Protein AF-A0A9D3S1X4-F1 (afdb_monomer_lite)

pLDDT: mean 82.89, std 18.82, range [33.47, 98.25]

Secondary structure (DSSP, 8-state):
---PPPP----PPPPPPPPPPPPPPPTTTT-SSPPP--HHHHGGG------TT-----EEEEEGGGTEEEEEEBTEEEEEETTT--EEEEEE-PPPHHHHHHHHHTT--TTTSS-BEEEEEEETTEEEEEE-TTTS-EEEEEETTEEEEEEEEEEEEPPP-SSSS------EE---PPP-

Foldseek 3Di:
DDDDDDDPDPPDDPDDDDDPPDPPPPPQVVDPDHDDDDPVVCVVVDADDDDPPWAAFDDWDDDVVQQWIWTFTWQWIFIARNVRRHGPDIDGHWADPVQLVVLVVVVDDNVLQIWGWDDWDDDPQWIWTWTCRSVFIKIFIAGNVDRNGTPDIFTWDFDDPPDDDDPDGDTDGPP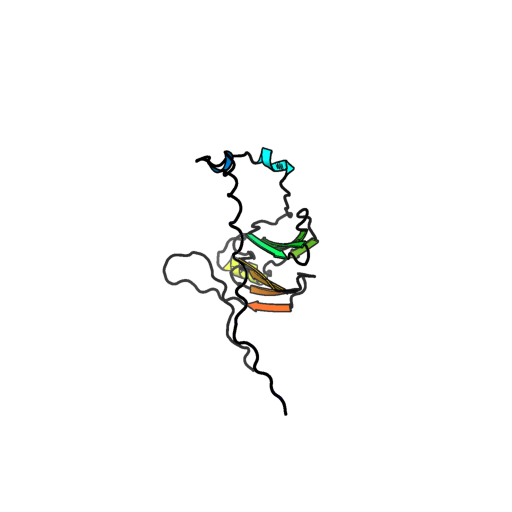DDDDD

InterPro domains:
  IPR001627 Sema domain [PS51004] (34-180)
  IPR015943 WD40/YVTN repeat-like-containing domain superfamily [G3DSA:2.130.10.10] (31-178)
  IPR027231 Semaphorin [PTHR11036] (35-174)
  IPR036352 Sema domain superfamily [SSF101912] (37-178)

Organism: Anguilla anguilla (NCBI:txid7936)

Sequence (180 aa):
MSGRPCPSSPCSPPPLPPPPPRPPPSAECTRREHPVVSFQALSPWISSFSHPGVRDFSQLTLDLSRNQLIVGARNYLFRLSLSNISLIQATEWGPDEDTRRSCQSKGKTEAECQNYIRVLLVNGKRVFTCGTNAFLPVCTTRQIGNMSRVLDKVNGCVYAATRSLRRDPVIYRSTTPPPW

Structure (mmCIF, N/CA/C/O backbone):
data_AF-A0A9D3S1X4-F1
#
_entry.id   AF-A0A9D3S1X4-F1
#
loop_
_atom_site.group_PDB
_atom_site.id
_atom_site.type_symbol
_atom_site.label_atom_id
_atom_site.label_alt_id
_atom_site.label_comp_id
_atom_site.label_asym_id
_atom_site.label_entity_id
_atom_site.label_seq_id
_atom_site.pdbx_PDB_ins_code
_atom_site.Cartn_x
_atom_site.Cartn_y
_atom_site.Cartn_z
_atom_site.occupancy
_atom_site.B_iso_or_equiv
_atom_site.auth_seq_id
_atom_site.auth_comp_id
_atom_site.auth_asym_id
_atom_site.auth_atom_id
_atom_site.pdbx_PDB_model_num
ATOM 1 N N . MET A 1 1 ? -66.513 -33.340 12.401 1.00 43.03 1 MET A N 1
ATOM 2 C CA . MET A 1 1 ? -65.262 -32.558 12.500 1.00 43.03 1 MET A CA 1
ATOM 3 C C . MET A 1 1 ? -65.630 -31.097 12.693 1.00 43.03 1 MET A C 1
ATOM 5 O O . MET A 1 1 ? -66.132 -30.463 11.778 1.00 43.03 1 MET A O 1
ATOM 9 N N . SER A 1 2 ? -65.502 -30.615 13.923 1.00 45.50 2 SER A N 1
ATOM 10 C CA . SER A 1 2 ? -65.883 -29.274 14.367 1.00 45.50 2 SER A CA 1
ATOM 11 C C . SER A 1 2 ? -64.768 -28.266 14.072 1.00 45.50 2 SER A C 1
ATOM 13 O O . SER A 1 2 ? -63.808 -28.175 14.836 1.00 45.50 2 SER A O 1
ATOM 15 N N . GLY A 1 3 ? -64.886 -27.517 12.977 1.00 40.47 3 GLY A N 1
ATOM 16 C CA . GLY A 1 3 ? -64.056 -26.339 12.717 1.00 40.47 3 GLY A CA 1
ATOM 17 C C . GLY A 1 3 ? -64.740 -25.092 13.272 1.00 40.47 3 GLY A C 1
ATOM 18 O O . GLY A 1 3 ? -65.804 -24.715 12.791 1.00 40.47 3 GLY A O 1
ATOM 19 N N . ARG A 1 4 ? -64.166 -24.467 14.305 1.00 53.34 4 ARG A N 1
ATOM 20 C CA . ARG A 1 4 ? -64.589 -23.131 14.758 1.00 53.34 4 ARG A CA 1
ATOM 21 C C . ARG A 1 4 ? -64.023 -22.083 13.787 1.00 53.34 4 ARG A C 1
ATOM 23 O O . ARG A 1 4 ? -62.846 -22.201 13.450 1.00 53.34 4 ARG A O 1
ATOM 30 N N . PRO A 1 5 ? -64.782 -21.056 13.367 1.00 50.97 5 PRO A N 1
ATOM 31 C CA . PRO A 1 5 ? -64.210 -19.951 12.607 1.00 50.97 5 PRO A CA 1
ATOM 32 C C . PRO A 1 5 ? -63.337 -19.086 13.528 1.00 50.97 5 PRO A C 1
ATOM 34 O O . PRO A 1 5 ? -63.760 -18.723 14.627 1.00 50.97 5 PRO A O 1
ATOM 37 N N . CYS A 1 6 ? -62.125 -18.749 13.086 1.00 49.53 6 CYS A N 1
ATOM 38 C CA . CYS A 1 6 ? -61.316 -17.701 13.710 1.00 49.53 6 CYS A CA 1
ATOM 39 C C . CYS A 1 6 ? -62.012 -16.337 13.530 1.00 49.53 6 CYS A C 1
ATOM 41 O O . CYS A 1 6 ? -62.471 -16.050 12.423 1.00 49.53 6 CYS A O 1
ATOM 43 N N . PRO A 1 7 ? -62.080 -15.474 14.562 1.00 56.28 7 PRO A N 1
ATOM 44 C CA . PRO A 1 7 ? -62.598 -14.122 14.397 1.00 56.28 7 PRO A CA 1
ATOM 45 C C . PRO A 1 7 ? -61.642 -13.298 13.523 1.00 56.28 7 PRO A C 1
ATOM 47 O O . PRO A 1 7 ? -60.440 -13.223 13.775 1.00 56.28 7 PRO A O 1
ATOM 50 N N . SER A 1 8 ? -62.192 -12.697 12.473 1.00 61.50 8 SER A N 1
ATOM 51 C CA . SER A 1 8 ? -61.508 -11.904 11.451 1.00 61.50 8 SER A CA 1
ATOM 52 C C . SER A 1 8 ? -61.266 -10.459 11.902 1.00 61.50 8 SER A C 1
ATOM 54 O O . SER A 1 8 ? -61.749 -9.519 11.269 1.00 61.50 8 SER A O 1
ATOM 56 N N . SER A 1 9 ? -60.526 -10.271 12.993 1.00 64.69 9 SER A N 1
ATOM 57 C CA . SER A 1 9 ? -60.157 -8.935 13.470 1.00 64.69 9 SER A CA 1
ATOM 58 C C . SER A 1 9 ? -58.636 -8.831 13.567 1.00 64.69 9 SER A C 1
ATOM 60 O O . SER A 1 9 ? -58.047 -9.512 14.408 1.00 64.69 9 SER A O 1
ATOM 62 N N . PRO A 1 10 ? -57.963 -8.004 12.749 1.00 59.81 10 PRO A N 1
ATOM 63 C CA . PRO A 1 10 ? -56.560 -7.708 12.987 1.00 59.81 10 PRO A CA 1
ATOM 64 C C . PRO A 1 10 ? -56.450 -6.885 14.277 1.00 59.81 10 PRO A C 1
ATOM 66 O O . PRO A 1 10 ? -57.046 -5.815 14.392 1.00 59.81 10 PRO A O 1
ATOM 69 N N . CYS A 1 11 ? -55.705 -7.387 15.266 1.00 53.69 11 CYS A N 1
ATOM 70 C CA . CYS A 1 11 ? -55.293 -6.588 16.417 1.00 53.69 11 CYS A CA 1
ATOM 71 C C . CYS A 1 11 ? -54.370 -5.472 15.919 1.00 53.69 11 CYS A C 1
ATOM 73 O O . CYS A 1 11 ? -53.176 -5.690 15.715 1.00 53.69 11 CYS A O 1
ATOM 75 N N . SER A 1 12 ? -54.926 -4.284 15.693 1.00 65.44 12 SER A N 1
ATOM 76 C CA . SER A 1 12 ? -54.136 -3.090 15.413 1.00 65.44 12 SER A CA 1
ATOM 77 C C . SER A 1 12 ? -53.259 -2.782 16.632 1.00 65.44 12 SER A C 1
ATOM 79 O O . SER A 1 12 ? -53.794 -2.682 17.740 1.00 65.44 12 SER A O 1
ATOM 81 N N . PRO A 1 13 ? -51.931 -2.644 16.476 1.00 71.44 13 PRO A N 1
ATOM 82 C CA . PRO A 1 13 ? -51.078 -2.244 17.583 1.00 71.44 13 PRO A CA 1
ATOM 83 C C . PRO A 1 13 ? -51.466 -0.834 18.059 1.00 71.44 13 PRO A C 1
ATOM 85 O O . PRO A 1 13 ? -51.887 -0.005 17.244 1.00 71.44 13 PRO A O 1
ATOM 88 N N . PRO A 1 14 ? -51.345 -0.546 19.367 1.00 76.44 14 PRO A N 1
ATOM 89 C CA . PRO A 1 14 ? -51.619 0.783 19.890 1.00 76.44 14 PRO A CA 1
ATOM 90 C C . PRO A 1 14 ? -50.689 1.823 19.238 1.00 76.44 14 PRO A C 1
ATOM 92 O O . PRO A 1 14 ? -49.558 1.486 18.871 1.00 76.44 14 PRO A O 1
ATOM 95 N N . PRO A 1 15 ? -51.135 3.085 19.096 1.00 77.12 15 PRO A N 1
ATOM 96 C CA . PRO A 1 15 ? -50.306 4.146 18.543 1.00 77.12 15 PRO A CA 1
ATOM 97 C C . PRO A 1 15 ? -49.027 4.294 19.368 1.00 77.12 15 PRO A C 1
ATOM 99 O O . PRO A 1 15 ? -49.080 4.378 20.596 1.00 77.12 15 PRO A O 1
ATOM 102 N N . LEU A 1 16 ? -47.875 4.325 18.695 1.00 74.62 16 LEU A N 1
ATOM 103 C CA . LEU A 1 16 ? -46.609 4.609 19.360 1.00 74.62 16 LEU A CA 1
ATOM 104 C C . LEU A 1 16 ? -46.656 6.023 19.963 1.00 74.62 16 LEU A C 1
ATOM 106 O O . LEU A 1 16 ? -47.171 6.940 19.314 1.00 74.62 16 LEU A O 1
ATOM 110 N N . PRO A 1 17 ? -46.120 6.225 21.181 1.00 83.25 17 PRO A N 1
ATOM 111 C CA . PRO A 1 17 ? -46.008 7.557 21.752 1.00 83.25 17 PRO A CA 1
ATOM 112 C C . PRO A 1 17 ? -45.133 8.449 20.856 1.00 83.25 17 PRO A C 1
ATOM 114 O O . PRO A 1 17 ? -44.222 7.947 20.186 1.00 83.25 17 PRO A O 1
ATOM 117 N N . PRO A 1 18 ? -45.388 9.769 20.832 1.00 81.62 18 PRO A N 1
ATOM 118 C CA . PRO A 1 18 ? -44.574 10.690 20.056 1.00 81.62 18 PRO A CA 1
ATOM 119 C C . PRO A 1 18 ? -43.114 10.631 20.531 1.00 81.62 18 PRO A C 1
ATOM 121 O O . PRO A 1 18 ? -42.865 10.505 21.736 1.00 81.62 18 PRO A O 1
ATOM 124 N N . PRO A 1 19 ? -42.136 10.721 19.611 1.00 77.88 19 PRO A N 1
ATOM 125 C CA . PRO A 1 19 ? -40.736 10.768 19.997 1.00 77.88 19 PRO A CA 1
ATOM 126 C C . PRO A 1 19 ? -40.483 11.995 20.888 1.00 77.88 19 PRO A C 1
ATOM 128 O O . PRO A 1 19 ? -41.100 13.045 20.674 1.00 77.88 19 PRO A O 1
ATOM 131 N N . PRO A 1 20 ? -39.577 11.890 21.876 1.00 81.19 20 PRO A N 1
ATOM 132 C CA . PRO A 1 20 ? -39.219 13.028 22.707 1.00 81.19 20 PRO A CA 1
ATOM 133 C C . PRO A 1 20 ? -38.670 14.177 21.843 1.00 81.19 20 PRO A C 1
ATOM 135 O O . PRO A 1 20 ? -38.076 13.923 20.786 1.00 81.19 20 PRO A O 1
ATOM 138 N N . PRO A 1 21 ? -38.835 15.442 22.279 1.00 79.75 21 PRO A N 1
ATOM 139 C CA . PRO A 1 21 ? -38.269 16.587 21.582 1.00 79.75 21 PRO A CA 1
ATOM 140 C C . PRO A 1 21 ? -36.769 16.382 21.378 1.00 79.75 21 PRO A C 1
ATOM 142 O O . PRO A 1 21 ? -36.048 16.032 22.315 1.00 79.75 21 PRO A O 1
ATOM 145 N N . ARG A 1 22 ? -36.291 16.595 20.147 1.00 76.94 22 ARG A N 1
ATOM 146 C CA . ARG A 1 22 ? -34.855 16.571 19.867 1.00 76.94 22 ARG A CA 1
ATOM 147 C C . ARG A 1 22 ? -34.199 17.641 20.753 1.00 76.94 22 ARG A C 1
ATOM 149 O O . ARG A 1 22 ? -34.663 18.783 20.710 1.00 76.94 22 ARG A O 1
ATOM 156 N N . PRO A 1 23 ? -33.166 17.308 21.549 1.00 76.12 23 PRO A N 1
ATOM 157 C CA . PRO A 1 23 ? -32.454 18.319 22.315 1.00 76.12 23 PRO A CA 1
ATOM 158 C C . PRO A 1 23 ? -31.935 19.399 21.356 1.00 76.12 23 PRO A C 1
ATOM 160 O O . PRO A 1 23 ? -31.598 19.076 20.207 1.00 76.12 23 PRO A O 1
ATOM 163 N N . PRO A 1 24 ? -31.904 20.674 21.782 1.00 72.38 24 PRO A N 1
ATOM 164 C CA . PRO A 1 24 ? -31.369 21.737 20.947 1.00 72.38 24 PRO A CA 1
ATOM 165 C C . PRO A 1 24 ? -29.944 21.359 20.513 1.00 72.38 24 PRO A C 1
ATOM 167 O O . PRO A 1 24 ? -29.196 20.802 21.326 1.00 72.38 24 PRO A O 1
ATOM 170 N N . PRO A 1 25 ? -29.559 21.606 19.246 1.00 65.31 25 PRO A N 1
ATOM 171 C CA . PRO A 1 25 ? -28.176 21.411 18.834 1.00 65.31 25 PRO A CA 1
ATOM 172 C C . PRO A 1 25 ? -27.277 22.210 19.781 1.00 65.31 25 PRO A C 1
ATOM 174 O O . PRO A 1 25 ? -27.613 23.340 20.144 1.00 65.31 25 PRO A O 1
ATOM 177 N N . SER A 1 26 ? -26.162 21.620 20.221 1.00 66.88 26 SER A N 1
ATOM 178 C CA . SER A 1 26 ? -25.197 22.348 21.046 1.00 66.88 26 SER A CA 1
ATOM 179 C C . SER A 1 26 ? -24.794 23.638 20.323 1.00 66.88 26 SER A C 1
ATOM 181 O O . SER A 1 26 ? -24.673 23.648 19.096 1.00 66.88 26 SER A O 1
ATOM 183 N N . ALA A 1 27 ? -24.584 24.731 21.066 1.00 62.22 27 ALA A N 1
ATOM 184 C CA . ALA A 1 27 ? -24.220 26.040 20.502 1.00 62.22 27 ALA A CA 1
ATOM 185 C C . ALA A 1 27 ? -22.970 25.987 19.589 1.00 62.22 27 ALA A C 1
ATOM 187 O O . ALA A 1 27 ? -22.763 26.845 18.730 1.00 62.22 27 ALA A O 1
ATOM 188 N N . GLU A 1 28 ? -22.157 24.941 19.742 1.00 61.50 28 GLU A N 1
ATOM 189 C CA . GLU A 1 28 ? -20.994 24.625 18.915 1.00 61.50 28 GLU A CA 1
ATOM 190 C C . GLU A 1 28 ? -21.368 24.187 17.491 1.00 61.50 28 GLU A C 1
ATOM 192 O O . GLU A 1 28 ? -20.686 24.572 16.544 1.00 61.50 28 GLU A O 1
ATOM 197 N N . CYS A 1 29 ? -22.476 23.459 17.305 1.00 61.12 29 CYS A N 1
ATOM 198 C CA . CYS A 1 29 ? -22.950 23.015 15.986 1.00 61.12 29 CYS A CA 1
ATOM 199 C C . CYS A 1 29 ? -23.689 24.110 15.196 1.00 61.12 29 CYS A C 1
ATOM 201 O O . CYS A 1 29 ? -24.004 23.915 14.024 1.00 61.12 29 CYS A O 1
ATOM 203 N N . THR A 1 30 ? -23.976 25.260 15.814 1.00 67.56 30 THR A N 1
ATOM 204 C CA . THR A 1 30 ? -24.574 26.435 15.150 1.00 67.56 30 THR A CA 1
ATOM 205 C C . THR A 1 30 ? -23.542 27.423 14.601 1.00 67.56 30 THR A C 1
ATOM 207 O O . THR A 1 30 ? -23.908 28.426 13.982 1.00 67.56 30 THR A O 1
ATOM 210 N N . ARG A 1 31 ? -22.245 27.170 14.817 1.00 70.19 31 ARG A N 1
ATOM 211 C CA . ARG A 1 31 ? -21.173 28.057 14.361 1.00 70.19 31 ARG A CA 1
ATOM 212 C C . ARG A 1 31 ? -21.014 27.946 12.840 1.00 70.19 31 ARG A C 1
ATOM 214 O O . ARG A 1 31 ? -20.868 26.856 12.303 1.00 70.19 31 ARG A O 1
ATOM 221 N N . ARG A 1 32 ? -21.023 29.087 12.138 1.00 77.69 32 ARG A N 1
ATOM 222 C CA . ARG A 1 32 ? -20.839 29.139 10.670 1.00 77.69 32 ARG A CA 1
ATOM 223 C C . ARG A 1 32 ? -19.434 28.726 10.220 1.00 77.69 32 ARG A C 1
ATOM 225 O O . ARG A 1 32 ? -19.243 28.392 9.057 1.00 77.69 32 ARG A O 1
ATOM 232 N N . GLU A 1 33 ? -18.473 28.748 11.139 1.00 80.31 33 GLU A N 1
ATOM 233 C CA . GLU A 1 33 ? -17.075 28.413 10.896 1.00 80.31 33 GLU A CA 1
ATOM 234 C C . GLU A 1 33 ? -16.660 27.229 11.767 1.00 80.31 33 GLU A C 1
ATOM 236 O O . GLU A 1 33 ? -16.925 27.202 12.973 1.00 80.31 33 GLU A O 1
ATOM 241 N N . HIS A 1 34 ? -15.994 26.256 11.144 1.00 79.31 34 HIS A N 1
ATOM 242 C CA . HIS A 1 34 ? -15.439 25.106 11.845 1.00 79.31 34 HIS A CA 1
ATOM 243 C C . HIS A 1 34 ? -14.202 25.545 12.644 1.00 79.31 34 HIS A C 1
ATOM 245 O O . HIS A 1 34 ? -13.367 26.275 12.103 1.00 79.31 34 HIS A O 1
ATOM 251 N N . PRO A 1 35 ? -14.044 25.111 13.906 1.00 81.50 35 PRO A N 1
ATOM 252 C CA . PRO A 1 35 ? -12.856 25.423 14.691 1.00 81.50 35 PRO A CA 1
ATOM 253 C C . PRO A 1 35 ? -11.587 24.928 13.988 1.00 81.50 35 PRO A C 1
ATOM 255 O O . PRO A 1 35 ? -11.487 23.753 13.633 1.00 81.50 35 PRO A O 1
ATOM 258 N N . VAL A 1 36 ? -10.604 25.812 13.814 1.00 86.75 36 VAL A N 1
ATOM 259 C CA . VAL A 1 36 ? -9.274 25.441 13.319 1.00 86.75 36 VAL A CA 1
ATOM 260 C C . VAL A 1 36 ? -8.393 25.116 14.519 1.00 86.75 36 VAL A C 1
ATOM 262 O O . VAL A 1 36 ? -8.169 25.961 15.382 1.00 86.75 36 VAL A O 1
ATOM 265 N N . VAL A 1 37 ? -7.895 23.884 14.574 1.00 88.62 37 VAL A N 1
ATOM 266 C CA . VAL A 1 37 ? -6.991 23.400 15.625 1.00 88.62 37 VAL A CA 1
ATOM 267 C C . VAL A 1 37 ? -5.609 23.129 15.041 1.00 88.62 37 VAL A C 1
ATOM 269 O O . VAL A 1 37 ? -5.482 22.644 13.917 1.00 88.62 37 VAL A O 1
ATOM 272 N N . SER A 1 38 ? -4.556 23.458 15.792 1.00 91.75 38 SER A N 1
ATOM 273 C CA . SER A 1 38 ? -3.186 23.180 15.359 1.00 91.75 38 SER A CA 1
ATOM 274 C C . SER A 1 38 ? -2.882 21.684 15.450 1.00 91.75 38 SER A C 1
ATOM 276 O O . SER A 1 38 ? -3.386 20.978 16.324 1.00 91.75 38 SER A O 1
ATOM 278 N N . PHE A 1 39 ? -1.997 21.192 14.581 1.00 89.12 39 PHE A N 1
ATOM 279 C CA . PHE A 1 39 ? -1.543 19.799 14.632 1.00 89.12 39 PHE A CA 1
ATOM 280 C C . PHE A 1 39 ? -0.930 19.441 15.998 1.00 89.12 39 PHE A C 1
ATOM 282 O O . PHE A 1 39 ? -1.172 18.362 16.531 1.00 89.12 39 PHE A O 1
ATOM 289 N N . GLN A 1 40 ? -0.189 20.373 16.607 1.00 91.50 40 GLN A N 1
ATOM 290 C CA . GLN A 1 40 ? 0.416 20.176 17.924 1.00 91.50 40 GLN A CA 1
ATOM 291 C C . GLN A 1 40 ? -0.631 19.972 19.027 1.00 91.50 40 GLN A C 1
ATOM 293 O O . GLN A 1 40 ? -0.417 19.135 19.901 1.00 91.50 40 GLN A O 1
ATOM 298 N N . ALA A 1 41 ? -1.777 20.658 18.960 1.00 90.56 41 ALA A N 1
ATOM 299 C CA . ALA A 1 41 ? -2.878 20.443 19.900 1.00 90.56 41 ALA A CA 1
ATOM 300 C C . ALA A 1 41 ? -3.505 19.041 19.765 1.00 90.56 41 ALA A C 1
ATOM 302 O O . ALA A 1 41 ? -3.994 18.487 20.747 1.00 90.56 41 ALA A O 1
ATOM 303 N N . LEU A 1 42 ? -3.451 18.445 18.569 1.00 89.50 42 LEU A N 1
ATOM 304 C CA . LEU A 1 42 ? -3.929 17.083 18.318 1.00 89.50 42 LEU A CA 1
ATOM 305 C C . LEU A 1 42 ? -2.897 16.002 18.664 1.00 89.50 42 LEU A C 1
ATOM 307 O O . LEU A 1 42 ? -3.282 14.853 18.865 1.00 89.50 42 LEU A O 1
ATOM 311 N N . SER A 1 43 ? -1.609 16.349 18.757 1.00 88.88 43 SER A N 1
ATOM 312 C CA . SER A 1 43 ? -0.518 15.385 18.962 1.00 88.88 43 SER A CA 1
ATOM 313 C C . SER A 1 43 ? -0.711 14.384 20.114 1.00 88.88 43 SER A C 1
ATOM 315 O O . SER A 1 43 ? -0.378 13.221 19.894 1.00 88.88 43 SER A O 1
ATOM 317 N N . PRO A 1 44 ? -1.308 14.727 21.279 1.00 91.06 44 PRO A N 1
ATOM 318 C CA . PRO A 1 44 ? -1.511 13.749 22.354 1.00 91.06 44 PRO A CA 1
ATOM 319 C C . PRO A 1 44 ? -2.516 12.643 22.001 1.00 91.06 44 PRO A C 1
ATOM 321 O O . PRO A 1 44 ? -2.550 11.601 22.649 1.00 91.06 44 PRO A O 1
ATOM 324 N N . TRP A 1 45 ? -3.340 12.875 20.980 1.00 88.25 45 TRP A N 1
ATOM 325 C CA . TRP A 1 45 ? -4.449 12.016 20.568 1.00 88.25 45 TRP A CA 1
ATOM 326 C C . TRP A 1 45 ? -4.172 11.309 19.233 1.00 88.25 45 TRP A C 1
ATOM 328 O O . TRP A 1 45 ? -5.003 10.532 18.762 1.00 88.25 45 TRP A O 1
ATOM 338 N N . ILE A 1 46 ? -3.020 11.576 18.603 1.00 90.12 46 ILE A N 1
ATOM 339 C CA . ILE A 1 46 ? -2.635 11.011 17.308 1.00 90.12 46 ILE A CA 1
ATOM 340 C C . ILE A 1 46 ? -1.608 9.900 17.520 1.00 90.12 46 ILE A C 1
ATOM 342 O O . ILE A 1 46 ? -0.529 10.115 18.060 1.00 90.12 46 ILE A O 1
ATOM 346 N N . SER A 1 47 ? -1.917 8.713 17.005 1.00 90.81 47 SER A N 1
ATOM 347 C CA . SER A 1 47 ? -0.927 7.653 16.806 1.00 90.81 47 SER A CA 1
ATOM 348 C C . SER A 1 47 ? -0.345 7.758 15.398 1.00 90.81 47 SER A C 1
ATOM 350 O O . SER A 1 47 ? -1.091 7.864 14.425 1.00 90.81 47 SER A O 1
ATOM 352 N N . SER A 1 48 ? 0.982 7.714 15.276 1.00 91.81 48 SER A N 1
ATOM 353 C CA . SER A 1 48 ? 1.677 7.764 13.987 1.00 91.81 48 SER A CA 1
ATOM 354 C C . SER A 1 48 ? 2.448 6.478 13.719 1.00 91.81 48 SER A C 1
ATOM 356 O O . SER A 1 48 ? 3.132 5.972 14.607 1.00 91.81 48 SER A O 1
ATOM 358 N N . PHE A 1 49 ? 2.415 6.009 12.474 1.00 95.62 49 PHE A N 1
ATOM 359 C CA . PHE A 1 49 ? 3.225 4.889 12.010 1.00 95.62 49 PHE A CA 1
ATOM 360 C C . PHE A 1 49 ? 4.073 5.296 10.809 1.00 95.62 49 PHE A C 1
ATOM 362 O O . PHE A 1 49 ? 3.606 5.989 9.905 1.00 95.62 49 PHE A O 1
ATOM 369 N N . SER A 1 50 ? 5.322 4.840 10.799 1.00 96.31 50 SER A N 1
ATOM 370 C CA . SER A 1 50 ? 6.252 4.979 9.684 1.00 96.31 50 SER A CA 1
ATOM 371 C C . SER A 1 50 ? 7.119 3.724 9.579 1.00 96.31 50 SER A C 1
ATOM 373 O O . SER A 1 50 ? 7.254 2.956 10.534 1.00 96.31 50 SER A O 1
ATOM 375 N N . HIS A 1 51 ? 7.697 3.494 8.400 1.00 96.88 51 HIS A N 1
ATOM 376 C CA . HIS A 1 51 ? 8.626 2.391 8.170 1.00 96.88 51 HIS A CA 1
ATOM 377 C C . HIS A 1 51 ? 9.838 2.895 7.370 1.00 96.88 51 HIS A C 1
ATOM 379 O O . HIS A 1 51 ? 9.635 3.639 6.403 1.00 96.88 51 HIS A O 1
ATOM 385 N N . PRO A 1 52 ? 11.085 2.544 7.748 1.00 96.12 52 PRO A N 1
ATOM 386 C CA . PRO A 1 52 ? 12.281 3.049 7.076 1.00 96.12 52 PRO A CA 1
ATOM 387 C C . PRO A 1 52 ? 12.264 2.764 5.572 1.00 96.12 52 PRO A C 1
ATOM 389 O O . PRO A 1 52 ? 11.973 1.652 5.147 1.00 96.12 52 PRO A O 1
ATOM 392 N N . GLY A 1 53 ? 12.556 3.780 4.757 1.00 92.50 53 GLY A N 1
ATOM 393 C CA . GLY A 1 53 ? 12.602 3.648 3.295 1.00 92.50 53 GLY A CA 1
ATOM 394 C C . GLY A 1 53 ? 11.240 3.537 2.596 1.00 92.50 53 GLY A C 1
ATOM 395 O O . GLY A 1 53 ? 11.197 3.542 1.366 1.00 92.50 53 GLY A O 1
ATOM 396 N N . VAL A 1 54 ? 10.127 3.503 3.335 1.00 96.50 54 VAL A N 1
ATOM 397 C CA . VAL A 1 54 ? 8.779 3.366 2.765 1.00 96.50 54 VAL A CA 1
ATOM 398 C C . VAL A 1 54 ? 8.071 4.713 2.699 1.00 96.50 54 VAL A C 1
ATOM 400 O O . VAL A 1 54 ? 8.151 5.536 3.611 1.00 96.50 54 VAL A O 1
ATOM 403 N N . ARG A 1 55 ? 7.370 4.945 1.588 1.00 95.06 55 ARG A N 1
ATOM 404 C CA . ARG A 1 55 ? 6.594 6.160 1.306 1.00 95.06 55 ARG A CA 1
ATOM 405 C C . ARG A 1 55 ? 5.219 5.786 0.739 1.00 95.06 55 ARG A C 1
ATOM 407 O O . ARG A 1 55 ? 4.941 4.612 0.500 1.00 95.06 55 ARG A O 1
ATOM 414 N N . ASP A 1 56 ? 4.369 6.786 0.518 1.00 95.69 56 ASP A N 1
ATOM 415 C CA . ASP A 1 56 ? 3.111 6.657 -0.237 1.00 95.69 56 ASP A CA 1
ATOM 416 C C . ASP A 1 56 ? 2.088 5.672 0.360 1.00 95.69 56 ASP A C 1
ATOM 418 O O . ASP A 1 56 ? 1.493 4.855 -0.350 1.00 95.69 56 ASP A O 1
ATOM 422 N N . PHE A 1 57 ? 1.859 5.765 1.673 1.00 97.00 57 PHE A N 1
ATOM 423 C CA . PHE A 1 57 ? 0.758 5.089 2.370 1.00 97.00 57 PHE A CA 1
ATOM 424 C C . PHE A 1 57 ? -0.581 5.611 1.833 1.00 97.00 57 PHE A C 1
ATOM 426 O O . PHE A 1 57 ? -1.043 6.678 2.227 1.00 97.00 57 PHE A O 1
ATOM 433 N N . SER A 1 58 ? -1.170 4.897 0.877 1.00 94.12 58 SER A N 1
ATOM 434 C CA . SER A 1 58 ? -2.255 5.427 0.038 1.00 94.12 58 SER A CA 1
ATOM 435 C C . SER A 1 58 ? -3.523 4.585 0.062 1.00 94.12 58 SER A C 1
ATOM 437 O O . SER A 1 58 ? -4.578 5.081 -0.321 1.00 94.12 58 SER A O 1
ATOM 439 N N . GLN A 1 59 ? -3.443 3.331 0.510 1.00 96.88 59 GLN A N 1
ATOM 44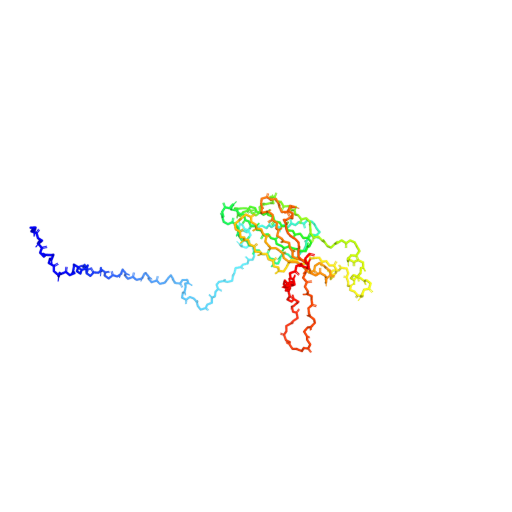0 C CA . GLN A 1 59 ? -4.593 2.436 0.615 1.00 96.88 59 GLN A CA 1
ATOM 441 C C . GLN A 1 59 ? -4.750 1.957 2.051 1.00 96.88 59 GLN A C 1
ATOM 443 O O . GLN A 1 59 ? -3.783 1.508 2.662 1.00 96.88 59 GLN A O 1
ATOM 448 N N . LEU A 1 60 ? -5.967 2.038 2.581 1.00 97.00 60 LEU A N 1
ATOM 449 C CA . LEU A 1 60 ? -6.299 1.681 3.956 1.00 97.00 60 LEU A CA 1
ATOM 450 C C . LEU A 1 60 ? -7.597 0.879 3.950 1.00 97.00 60 LEU A C 1
ATOM 452 O O . LEU A 1 60 ? -8.569 1.285 3.318 1.00 97.00 60 LEU A O 1
ATOM 456 N N . THR A 1 61 ? -7.633 -0.240 4.667 1.00 95.62 61 THR A N 1
ATOM 457 C CA . THR A 1 61 ? -8.880 -0.973 4.913 1.00 95.62 61 THR A CA 1
ATOM 458 C C . THR A 1 61 ? -8.888 -1.553 6.316 1.00 95.62 61 THR A C 1
ATOM 460 O O . THR A 1 61 ? -7.866 -2.011 6.830 1.00 95.62 61 THR A O 1
ATOM 463 N N . LEU A 1 62 ? -10.062 -1.543 6.935 1.00 95.25 62 LEU A N 1
ATOM 464 C CA . LEU A 1 62 ? -10.265 -2.054 8.283 1.00 95.25 62 LEU A CA 1
ATOM 465 C C . LEU A 1 62 ? -10.674 -3.526 8.232 1.00 95.25 62 LEU A C 1
ATOM 467 O O . LEU A 1 62 ? -11.563 -3.904 7.471 1.00 95.25 62 LEU A O 1
ATOM 471 N N . ASP A 1 63 ? -10.054 -4.341 9.078 1.00 93.56 63 ASP A N 1
ATOM 472 C CA . ASP A 1 63 ? -10.542 -5.665 9.453 1.00 93.56 63 ASP A CA 1
ATOM 473 C C . ASP A 1 63 ? -10.996 -5.620 10.915 1.00 93.56 63 ASP A C 1
ATOM 475 O O . ASP A 1 63 ? -10.236 -5.897 11.849 1.00 93.56 63 ASP A O 1
ATOM 479 N N . LEU A 1 64 ? -12.265 -5.252 11.105 1.00 92.00 64 LEU A N 1
ATOM 480 C CA . LEU A 1 64 ? -12.882 -5.141 12.428 1.00 92.00 64 LEU A CA 1
ATOM 481 C C . LEU A 1 64 ? -12.935 -6.491 13.156 1.00 92.00 64 LEU A C 1
ATOM 483 O O . LEU A 1 64 ? -12.836 -6.524 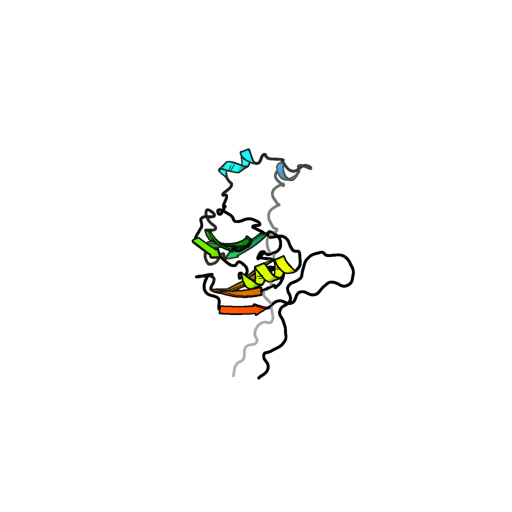14.377 1.00 92.00 64 LEU A O 1
ATOM 487 N N . SER A 1 65 ? -13.018 -7.609 12.424 1.00 91.25 65 SER A N 1
ATOM 488 C CA . SER A 1 65 ? -13.089 -8.949 13.024 1.00 91.25 65 SER A CA 1
ATOM 489 C C . SER A 1 65 ? -11.809 -9.334 13.768 1.00 91.25 65 SER A C 1
ATOM 491 O O . SER A 1 65 ? -11.841 -10.135 14.702 1.00 91.25 65 SER A O 1
ATOM 493 N N . ARG A 1 66 ? -10.675 -8.750 13.364 1.00 91.81 66 ARG A N 1
ATOM 494 C CA . ARG A 1 66 ? -9.359 -8.969 13.976 1.00 91.81 66 ARG A CA 1
ATOM 495 C C . ARG A 1 66 ? -8.813 -7.740 14.685 1.00 91.81 66 ARG A C 1
ATOM 497 O O . ARG A 1 66 ? -7.690 -7.807 15.180 1.00 91.81 66 ARG A O 1
ATOM 504 N N . ASN A 1 67 ? -9.573 -6.644 14.707 1.00 95.25 67 ASN A N 1
ATOM 505 C CA . ASN A 1 67 ? -9.135 -5.344 15.201 1.00 95.25 67 ASN A CA 1
ATOM 506 C C . ASN A 1 67 ? -7.815 -4.885 14.541 1.00 95.25 67 ASN A C 1
ATOM 508 O O . ASN A 1 67 ? -6.847 -4.520 15.212 1.00 95.25 67 ASN A O 1
ATOM 512 N N . GLN A 1 68 ? -7.751 -4.978 13.208 1.00 96.06 68 GLN A N 1
ATOM 513 C CA . GLN A 1 68 ? -6.547 -4.695 12.418 1.00 96.06 68 GLN A CA 1
ATOM 514 C C . GLN A 1 68 ? -6.808 -3.648 11.339 1.00 96.06 68 GLN A C 1
ATOM 516 O O . GLN A 1 68 ? -7.872 -3.609 10.725 1.00 96.06 68 GLN A O 1
ATOM 521 N N . LEU A 1 69 ? -5.793 -2.831 11.076 1.00 96.88 69 LEU A N 1
ATOM 522 C CA . LEU A 1 69 ? -5.725 -1.924 9.939 1.00 96.88 69 LEU A CA 1
ATOM 523 C C . LEU A 1 69 ? -4.758 -2.511 8.911 1.00 96.88 69 LEU A C 1
ATOM 525 O O . LEU A 1 69 ? -3.589 -2.759 9.215 1.00 96.88 69 LEU A O 1
ATOM 529 N N . ILE A 1 70 ? -5.239 -2.736 7.693 1.00 97.75 70 ILE A N 1
ATOM 530 C CA . ILE A 1 70 ? -4.403 -3.161 6.573 1.00 97.75 70 ILE A CA 1
ATOM 531 C C . ILE A 1 70 ? -4.047 -1.925 5.753 1.00 97.75 70 ILE A C 1
ATOM 533 O O . ILE A 1 70 ? -4.930 -1.138 5.405 1.00 97.75 70 ILE A O 1
ATOM 537 N N . VAL A 1 71 ? -2.765 -1.763 5.435 1.00 98.19 71 VAL A N 1
ATOM 538 C CA . VAL A 1 71 ? -2.240 -0.587 4.734 1.00 98.19 71 VAL A CA 1
ATOM 539 C C . VAL A 1 71 ? -1.457 -1.011 3.499 1.00 98.19 71 VAL A C 1
ATOM 541 O O . VAL A 1 71 ? -0.597 -1.883 3.578 1.00 98.19 71 VAL A O 1
ATOM 544 N N . GLY A 1 72 ? -1.729 -0.378 2.362 1.00 98.12 72 GLY A N 1
ATOM 545 C CA . GLY A 1 72 ? -0.928 -0.473 1.145 1.00 98.12 72 GLY A CA 1
ATOM 546 C C . GLY A 1 72 ? -0.085 0.784 0.952 1.00 98.12 72 GLY A C 1
ATOM 547 O O . GLY A 1 72 ? -0.609 1.901 0.985 1.00 98.12 72 GLY A O 1
ATOM 548 N N . ALA A 1 73 ? 1.215 0.594 0.743 1.00 98.19 73 ALA A N 1
ATOM 549 C CA . ALA A 1 73 ? 2.198 1.655 0.543 1.00 98.19 73 ALA A CA 1
ATOM 550 C C . ALA A 1 73 ? 3.126 1.339 -0.641 1.00 98.19 73 ALA A C 1
ATOM 552 O O . ALA A 1 73 ? 3.008 0.289 -1.273 1.00 98.19 73 ALA A O 1
ATOM 553 N N . ARG A 1 74 ? 4.084 2.215 -0.954 1.00 97.69 74 ARG A N 1
ATOM 554 C CA . ARG A 1 74 ? 5.105 1.912 -1.968 1.00 97.69 74 ARG A CA 1
ATOM 555 C C . ARG A 1 74 ? 5.879 0.650 -1.570 1.00 97.69 74 ARG A C 1
ATOM 557 O O . ARG A 1 74 ? 6.529 0.635 -0.532 1.00 97.69 74 ARG A O 1
ATOM 564 N N . ASN A 1 75 ? 5.816 -0.378 -2.413 1.00 98.00 75 ASN A N 1
ATOM 565 C CA . ASN A 1 75 ? 6.448 -1.694 -2.278 1.00 98.00 75 ASN A CA 1
ATOM 566 C C . ASN A 1 75 ? 6.067 -2.499 -1.032 1.00 98.00 75 ASN A C 1
ATOM 568 O O . ASN A 1 75 ? 6.711 -3.509 -0.773 1.00 98.00 75 ASN A O 1
ATOM 572 N N . TYR A 1 76 ? 5.057 -2.101 -0.258 1.00 98.25 76 TYR A N 1
ATOM 573 C CA . TYR A 1 76 ? 4.746 -2.779 1.000 1.00 98.25 76 TYR A CA 1
ATOM 574 C C . TYR A 1 76 ? 3.249 -2.909 1.259 1.00 98.25 76 TYR A C 1
ATOM 576 O O . TYR A 1 76 ? 2.445 -2.029 0.941 1.00 98.25 76 TYR A O 1
ATOM 584 N N . LEU A 1 77 ? 2.902 -4.017 1.909 1.00 98.19 77 LEU A N 1
ATOM 585 C CA . LEU A 1 77 ? 1.645 -4.213 2.617 1.00 98.19 77 LEU A CA 1
ATOM 586 C C . LEU A 1 77 ? 1.941 -4.296 4.115 1.00 98.19 77 LEU A C 1
ATOM 588 O O . LEU A 1 77 ? 2.834 -5.036 4.531 1.00 98.19 77 LEU A O 1
ATOM 592 N N . PHE A 1 78 ? 1.166 -3.588 4.929 1.00 98.25 78 PHE A N 1
ATOM 593 C CA . PHE A 1 78 ? 1.277 -3.624 6.383 1.00 98.25 78 PHE A CA 1
ATOM 594 C C . PHE A 1 78 ? -0.008 -4.106 7.031 1.00 98.25 78 PHE A C 1
ATOM 596 O O . PHE A 1 78 ? -1.112 -3.812 6.574 1.00 98.25 78 PHE A O 1
ATOM 603 N N . ARG A 1 79 ? 0.158 -4.826 8.135 1.00 97.44 79 ARG A N 1
ATOM 604 C CA . ARG A 1 79 ? -0.885 -5.076 9.123 1.00 97.44 79 ARG A CA 1
ATOM 605 C C . ARG A 1 79 ? -0.507 -4.354 10.385 1.00 97.44 79 ARG A C 1
ATOM 607 O O . ARG A 1 79 ? 0.562 -4.615 10.936 1.00 97.44 79 ARG A O 1
ATOM 614 N N . LEU A 1 80 ? -1.397 -3.486 10.824 1.00 97.75 80 LEU A N 1
ATOM 615 C CA . LEU A 1 80 ? -1.252 -2.711 12.036 1.00 97.75 80 LEU A CA 1
ATOM 616 C C . LEU A 1 80 ? -2.374 -3.078 13.005 1.00 97.75 80 LEU A C 1
ATOM 618 O O . LEU A 1 80 ? -3.474 -3.455 12.593 1.00 97.75 80 LEU A O 1
ATOM 622 N N . SER A 1 81 ? -2.097 -2.977 14.296 1.00 96.62 81 SER A N 1
ATOM 623 C CA . SER A 1 81 ? -3.120 -3.038 15.337 1.00 96.62 81 SER A CA 1
ATOM 624 C C . SER A 1 81 ? -4.008 -1.802 15.241 1.00 96.62 81 SER A C 1
ATOM 626 O O . SER A 1 81 ? -3.498 -0.686 15.187 1.00 96.62 81 SER A O 1
ATOM 628 N N . LEU A 1 82 ? -5.330 -1.965 15.237 1.00 95.25 82 LEU A N 1
ATOM 629 C CA . LEU A 1 82 ? -6.235 -0.815 15.164 1.00 95.25 82 LEU A CA 1
ATOM 630 C C . LEU A 1 82 ? -6.261 -0.005 16.474 1.00 95.25 82 LEU A C 1
ATOM 632 O O . LEU A 1 82 ? -6.580 1.177 16.452 1.00 95.25 82 LEU A O 1
ATOM 636 N N . SER A 1 83 ? -5.876 -0.610 17.604 1.00 92.88 83 SER A N 1
ATOM 637 C CA . SER A 1 83 ? -5.900 0.046 18.920 1.00 92.88 83 SER A CA 1
ATOM 638 C C . SER A 1 83 ? -4.806 1.096 19.116 1.00 92.88 83 SER A C 1
ATOM 640 O O . SER A 1 83 ? -5.007 2.050 19.856 1.00 92.88 83 SER A O 1
ATOM 642 N N . ASN A 1 84 ? -3.636 0.904 18.508 1.00 92.50 84 ASN A N 1
ATOM 643 C CA . ASN A 1 84 ? -2.457 1.751 18.736 1.00 92.50 84 ASN A CA 1
ATOM 644 C C . ASN A 1 84 ? -1.569 1.917 17.494 1.00 92.50 84 ASN A C 1
ATOM 646 O O . ASN A 1 84 ? -0.463 2.439 17.595 1.00 92.50 84 ASN A O 1
ATOM 650 N N . ILE A 1 85 ? -2.022 1.442 16.329 1.00 95.44 85 ILE A N 1
ATOM 651 C CA . ILE A 1 85 ? -1.306 1.529 15.050 1.00 95.44 85 ILE A CA 1
ATOM 652 C C . ILE A 1 85 ? 0.082 0.847 15.107 1.00 95.44 85 ILE A C 1
ATOM 654 O O . ILE A 1 85 ? 0.984 1.150 14.328 1.00 95.44 85 ILE A O 1
ATOM 658 N N . SER A 1 86 ? 0.273 -0.120 16.016 1.00 96.06 86 SER A N 1
ATOM 659 C CA . SER A 1 86 ? 1.526 -0.874 16.119 1.00 96.06 86 SER A CA 1
ATOM 660 C C . SER A 1 86 ? 1.677 -1.882 14.980 1.00 96.06 86 SER A C 1
ATOM 662 O O . SER A 1 86 ? 0.697 -2.445 14.492 1.00 96.06 86 SER A O 1
ATOM 664 N N . LEU A 1 87 ? 2.916 -2.139 14.560 1.00 97.50 87 LEU A N 1
ATOM 665 C CA . LEU A 1 87 ? 3.212 -3.082 13.485 1.00 97.50 87 LEU A CA 1
ATOM 666 C C . LEU A 1 87 ? 2.976 -4.535 13.917 1.00 97.50 87 LEU A C 1
ATOM 668 O O . LEU A 1 87 ? 3.589 -5.009 14.867 1.00 97.50 87 LEU A O 1
ATOM 672 N N . ILE A 1 88 ? 2.141 -5.254 13.165 1.00 97.38 88 ILE A N 1
ATOM 673 C CA . ILE A 1 88 ? 1.922 -6.704 13.304 1.00 97.38 88 ILE A CA 1
ATOM 674 C C . ILE A 1 88 ? 2.701 -7.463 12.227 1.00 97.38 88 ILE A C 1
ATOM 676 O O . ILE A 1 88 ? 3.329 -8.480 12.508 1.00 97.38 88 ILE A O 1
ATOM 680 N N . GLN A 1 89 ? 2.640 -6.996 10.978 1.00 97.62 89 GLN A N 1
ATOM 681 C CA . GLN A 1 89 ? 3.338 -7.617 9.850 1.00 97.62 89 GLN A CA 1
ATOM 682 C C . GLN A 1 89 ? 3.678 -6.560 8.801 1.00 97.62 89 GLN A C 1
ATOM 684 O O . GLN A 1 89 ? 2.809 -5.784 8.406 1.00 97.62 89 GLN A O 1
ATOM 689 N N . ALA A 1 90 ? 4.914 -6.580 8.307 1.00 97.88 90 ALA A N 1
ATOM 690 C CA . ALA A 1 90 ? 5.324 -5.897 7.086 1.00 97.88 90 ALA A CA 1
ATOM 691 C C . ALA A 1 90 ? 5.568 -6.953 6.005 1.00 97.88 90 ALA A C 1
ATOM 693 O O . ALA A 1 90 ? 6.170 -7.994 6.265 1.00 97.88 90 ALA A O 1
ATOM 694 N N . THR A 1 91 ? 5.057 -6.733 4.803 1.00 97.94 91 THR A N 1
ATOM 695 C CA . THR A 1 91 ? 5.257 -7.639 3.673 1.00 97.94 91 THR A CA 1
ATOM 696 C C . THR A 1 91 ? 5.722 -6.839 2.481 1.00 97.94 91 THR A C 1
ATOM 698 O O . THR A 1 91 ? 4.960 -6.042 1.935 1.00 97.94 91 THR A O 1
ATOM 701 N N . GLU A 1 92 ? 6.967 -7.071 2.084 1.00 97.44 92 GLU A N 1
ATOM 702 C CA . GLU A 1 92 ? 7.506 -6.496 0.866 1.00 97.44 92 GLU A CA 1
ATOM 703 C C . GLU A 1 92 ? 6.770 -7.064 -0.352 1.00 97.44 92 GLU A C 1
ATOM 705 O O . GLU A 1 92 ? 6.430 -8.248 -0.443 1.00 97.44 92 GLU A O 1
ATOM 710 N N . TRP A 1 93 ? 6.458 -6.171 -1.273 1.00 97.12 93 TRP A N 1
ATOM 711 C CA . TRP A 1 93 ? 5.789 -6.451 -2.524 1.00 97.12 93 TRP A CA 1
ATOM 712 C C . TRP A 1 93 ? 6.246 -5.440 -3.576 1.00 97.12 93 TRP A C 1
ATOM 714 O O . TRP A 1 93 ? 5.434 -4.729 -4.162 1.00 97.12 93 TRP A O 1
ATOM 724 N N . GLY A 1 94 ? 7.559 -5.332 -3.769 1.00 97.06 94 GLY A N 1
ATOM 725 C CA . GLY A 1 94 ? 8.153 -4.587 -4.878 1.00 97.06 94 GLY A CA 1
ATOM 726 C C . GLY A 1 94 ? 8.125 -5.370 -6.200 1.00 97.06 94 GLY A C 1
ATOM 727 O O . GLY A 1 94 ? 7.798 -6.562 -6.202 1.00 97.06 94 GLY A O 1
ATOM 728 N N . PRO A 1 95 ? 8.447 -4.706 -7.323 1.00 96.81 95 PRO A N 1
ATOM 729 C CA . PRO A 1 95 ? 8.725 -5.388 -8.582 1.00 96.81 95 PRO A CA 1
ATOM 730 C C . PRO A 1 95 ? 10.012 -6.208 -8.485 1.00 96.81 95 PRO A C 1
ATOM 732 O O . PRO A 1 95 ? 10.940 -5.824 -7.774 1.00 96.81 95 PRO A O 1
ATOM 735 N N . ASP A 1 96 ? 10.082 -7.313 -9.226 1.00 96.50 96 ASP A N 1
ATOM 736 C CA . ASP A 1 96 ? 11.344 -8.020 -9.441 1.00 96.50 96 ASP A CA 1
ATOM 737 C C . ASP A 1 96 ? 12.329 -7.169 -10.261 1.00 96.50 96 ASP A C 1
ATOM 739 O O . ASP A 1 96 ? 11.960 -6.195 -10.928 1.00 96.50 96 ASP A O 1
ATOM 743 N N . GLU A 1 97 ? 13.607 -7.540 -10.196 1.00 96.81 97 GLU A N 1
ATOM 744 C CA . GLU A 1 97 ? 14.697 -6.779 -10.806 1.00 96.81 97 GLU A CA 1
ATOM 745 C C . GLU A 1 97 ? 14.564 -6.640 -12.322 1.00 96.81 97 GLU A C 1
ATOM 747 O O . GLU A 1 97 ? 14.838 -5.567 -12.864 1.00 96.81 97 GLU A O 1
ATOM 752 N N . ASP A 1 98 ? 14.098 -7.683 -13.008 1.00 96.69 98 ASP A N 1
ATOM 753 C CA . ASP A 1 98 ? 13.933 -7.667 -14.460 1.00 96.69 98 ASP A CA 1
ATOM 754 C C . ASP A 1 98 ? 12.790 -6.735 -14.872 1.00 96.69 98 ASP A C 1
ATOM 756 O O . ASP A 1 98 ? 12.948 -5.910 -15.778 1.00 96.69 98 ASP A O 1
ATOM 760 N N . THR A 1 99 ? 11.667 -6.783 -14.153 1.00 94.69 99 THR A N 1
ATOM 761 C CA . THR A 1 99 ? 10.534 -5.866 -14.337 1.00 94.69 99 THR A CA 1
ATOM 762 C C . THR A 1 99 ? 10.959 -4.419 -14.076 1.00 94.69 99 THR A C 1
ATOM 764 O O . THR A 1 99 ? 10.665 -3.524 -14.879 1.00 94.69 99 THR A O 1
ATOM 767 N N . ARG A 1 100 ? 11.705 -4.171 -12.992 1.00 96.62 100 ARG A N 1
ATOM 768 C CA . ARG A 1 100 ? 12.219 -2.836 -12.652 1.00 96.62 100 ARG A CA 1
ATOM 769 C C . ARG A 1 100 ? 13.187 -2.316 -13.714 1.00 96.62 100 ARG A C 1
ATOM 771 O O . ARG A 1 100 ? 13.035 -1.179 -14.166 1.00 96.62 100 ARG A O 1
ATOM 778 N N . ARG A 1 101 ? 14.130 -3.147 -14.166 1.00 96.94 101 ARG A N 1
ATOM 779 C CA . ARG A 1 101 ? 15.091 -2.809 -15.227 1.00 96.94 101 ARG A CA 1
ATOM 780 C C . ARG A 1 101 ? 14.389 -2.538 -16.554 1.00 96.94 101 ARG A C 1
ATOM 782 O O . ARG A 1 101 ? 14.715 -1.556 -17.210 1.00 96.94 101 ARG A O 1
ATOM 789 N N . SER A 1 102 ? 13.397 -3.351 -16.921 1.00 96.19 102 SER A N 1
ATOM 790 C CA . SER A 1 102 ? 12.590 -3.150 -18.132 1.00 96.19 102 SER A CA 1
ATOM 791 C C . SER A 1 102 ? 11.806 -1.833 -18.095 1.00 96.19 102 SER A C 1
ATOM 793 O O . SER A 1 102 ? 11.670 -1.146 -19.108 1.00 96.19 102 SER A O 1
ATOM 795 N N . CYS A 1 103 ? 11.296 -1.446 -16.925 1.00 94.12 103 CYS A N 1
ATOM 796 C CA . CYS A 1 103 ? 10.659 -0.146 -16.742 1.00 94.12 103 CYS A CA 1
ATOM 797 C C . CYS A 1 103 ? 11.660 1.006 -16.940 1.00 94.12 103 CYS A C 1
ATOM 799 O O . CYS A 1 103 ? 11.385 1.938 -17.698 1.00 94.12 103 CYS A O 1
ATOM 801 N N . GLN A 1 104 ? 12.846 0.917 -16.334 1.00 96.12 104 GLN A N 1
ATOM 802 C CA . GLN A 1 104 ? 13.883 1.946 -16.461 1.00 96.12 104 GLN A CA 1
ATOM 803 C C . GLN A 1 104 ? 14.437 2.042 -17.888 1.00 96.12 104 GLN A C 1
ATOM 805 O O . GLN A 1 104 ? 14.629 3.146 -18.396 1.00 96.12 104 GLN A O 1
ATOM 810 N N . SER A 1 105 ? 14.604 0.915 -18.590 1.00 96.69 105 SER A N 1
ATOM 811 C CA . SER A 1 105 ? 15.042 0.902 -19.993 1.00 96.69 105 SER A CA 1
ATOM 812 C C . SER A 1 105 ? 14.035 1.568 -20.938 1.00 96.69 105 SER A C 1
ATOM 814 O O . SER A 1 105 ? 14.398 1.960 -22.042 1.00 96.69 105 SER A O 1
ATOM 816 N N . LYS A 1 106 ? 12.775 1.731 -20.510 1.00 93.94 106 LYS A N 1
ATOM 817 C CA . LYS A 1 106 ? 11.738 2.509 -21.213 1.00 93.94 106 LYS A CA 1
ATOM 818 C C . LYS A 1 106 ? 11.770 4.008 -20.865 1.00 93.94 106 LYS A C 1
ATOM 820 O O . LYS A 1 106 ? 10.837 4.730 -21.211 1.00 93.94 106 LYS A O 1
ATOM 825 N N . GLY A 1 107 ? 12.811 4.479 -20.174 1.00 94.25 107 GLY A N 1
ATOM 826 C CA . GLY A 1 107 ? 13.020 5.890 -19.834 1.00 94.25 107 GLY A CA 1
ATOM 827 C C . GLY A 1 107 ? 12.259 6.373 -18.596 1.00 94.25 107 GLY A C 1
ATOM 828 O O . GLY A 1 107 ? 12.085 7.577 -18.423 1.00 94.25 107 GLY A O 1
ATOM 829 N N . LYS A 1 108 ? 11.769 5.459 -17.750 1.00 94.38 108 LYS A N 1
ATOM 830 C CA . LYS A 1 108 ? 11.082 5.798 -16.495 1.00 94.38 108 LYS A CA 1
ATOM 831 C C . LYS A 1 108 ? 12.063 5.975 -15.343 1.00 94.38 108 LYS A C 1
ATOM 833 O O . LYS A 1 108 ? 13.093 5.307 -15.278 1.00 94.38 108 LYS A O 1
ATOM 838 N N . THR A 1 109 ? 11.728 6.871 -14.422 1.00 95.75 109 THR A N 1
ATOM 839 C CA . THR A 1 109 ? 12.556 7.140 -13.240 1.00 95.75 109 THR A CA 1
ATOM 840 C C . THR A 1 109 ? 12.516 5.978 -12.248 1.00 95.75 109 THR A C 1
ATOM 842 O O . THR A 1 109 ? 11.562 5.198 -12.207 1.00 95.75 109 THR A O 1
ATOM 845 N N . GLU A 1 110 ? 13.526 5.888 -11.377 1.00 94.50 110 GLU A N 1
ATOM 846 C CA . GLU A 1 110 ? 13.555 4.876 -10.315 1.00 94.50 110 GLU A CA 1
ATOM 847 C C . GLU A 1 110 ? 12.312 4.943 -9.417 1.00 94.50 110 GLU A C 1
ATOM 849 O O . GLU A 1 110 ? 11.813 3.905 -8.989 1.00 94.50 110 GLU A O 1
ATOM 854 N N . ALA A 1 111 ? 11.785 6.143 -9.155 1.00 94.94 111 ALA A N 1
ATOM 855 C CA . ALA A 1 111 ? 10.568 6.327 -8.372 1.00 94.94 111 ALA A CA 1
ATOM 856 C C . ALA A 1 111 ? 9.329 5.770 -9.091 1.00 94.94 111 ALA A C 1
ATOM 858 O O . ALA A 1 111 ? 8.528 5.081 -8.470 1.00 94.94 111 ALA A O 1
ATOM 859 N N . GLU A 1 112 ? 9.181 5.997 -10.399 1.00 93.12 112 GLU A N 1
ATOM 860 C CA . GLU A 1 112 ? 8.043 5.468 -11.162 1.00 93.12 112 GLU A CA 1
ATOM 861 C C . GLU A 1 112 ? 8.090 3.935 -11.319 1.00 93.12 112 GLU A C 1
ATOM 863 O O . GLU A 1 112 ? 7.043 3.286 -11.379 1.00 93.12 112 GLU A O 1
ATOM 868 N N . CYS A 1 113 ? 9.284 3.334 -11.339 1.00 96.31 113 CYS A N 1
ATOM 869 C CA . CYS A 1 113 ? 9.487 1.888 -11.504 1.00 96.31 113 CYS A CA 1
ATOM 870 C C . CYS A 1 113 ? 9.319 1.081 -10.208 1.00 96.31 113 CYS A C 1
ATOM 872 O O . CYS A 1 113 ? 10.076 0.154 -9.930 1.00 96.31 113 CYS A O 1
ATOM 874 N N . GLN A 1 114 ? 8.324 1.441 -9.405 1.00 97.38 114 GLN A N 1
ATOM 875 C CA . GLN A 1 114 ? 8.043 0.842 -8.102 1.00 97.38 114 GLN A CA 1
ATOM 876 C C . GLN A 1 114 ? 6.631 0.269 -8.105 1.00 97.38 114 GLN A C 1
ATOM 878 O O . GLN A 1 114 ? 5.825 0.526 -9.011 1.00 97.38 114 GLN A O 1
ATOM 883 N N . ASN A 1 115 ? 6.310 -0.525 -7.091 1.00 97.25 115 ASN A N 1
ATOM 884 C CA . ASN A 1 115 ? 4.958 -1.015 -6.918 1.00 97.25 115 ASN A CA 1
ATOM 885 C C . ASN A 1 115 ? 4.171 -0.089 -5.985 1.00 97.25 115 ASN A C 1
ATOM 887 O O . ASN A 1 115 ? 4.398 -0.063 -4.781 1.00 97.25 115 ASN A O 1
ATOM 891 N N . TYR A 1 116 ? 3.220 0.659 -6.533 1.00 96.81 116 TYR A N 1
ATOM 892 C CA . TYR A 1 116 ? 2.291 1.474 -5.756 1.00 96.81 116 TYR A CA 1
ATOM 893 C C . TYR A 1 116 ? 0.984 0.716 -5.599 1.00 96.81 116 TYR A C 1
ATOM 895 O O . TYR A 1 116 ? 0.345 0.396 -6.604 1.00 96.81 116 TYR A O 1
ATOM 903 N N . ILE A 1 117 ? 0.569 0.438 -4.362 1.00 96.69 117 ILE A N 1
ATOM 904 C CA . ILE A 1 117 ? -0.693 -0.268 -4.122 1.00 96.69 117 ILE A CA 1
ATOM 905 C C . ILE A 1 117 ? -1.846 0.686 -4.424 1.00 96.69 117 ILE A C 1
ATOM 907 O O . ILE A 1 117 ? -1.901 1.790 -3.892 1.00 96.69 117 ILE A O 1
ATOM 911 N N . ARG A 1 118 ? -2.754 0.273 -5.309 1.00 94.69 118 ARG A N 1
ATOM 912 C CA . ARG A 1 118 ? -3.895 1.089 -5.766 1.00 94.69 118 ARG A CA 1
ATOM 913 C C . ARG A 1 118 ? -5.244 0.495 -5.391 1.00 94.69 118 ARG A C 1
ATOM 915 O O . ARG A 1 118 ? -6.224 1.223 -5.338 1.00 94.69 118 ARG A O 1
ATOM 922 N N . VAL A 1 119 ? -5.289 -0.811 -5.136 1.00 94.81 119 VAL A N 1
ATOM 923 C CA . VAL A 1 119 ? -6.496 -1.524 -4.711 1.00 94.81 119 VAL A CA 1
ATOM 924 C C . VAL A 1 119 ? -6.144 -2.379 -3.506 1.00 94.81 119 VAL A C 1
ATOM 926 O O . VAL A 1 119 ? -5.152 -3.110 -3.544 1.00 94.81 119 VAL A O 1
ATOM 929 N N . LEU A 1 120 ? -6.957 -2.296 -2.457 1.00 96.00 120 LEU A N 1
ATOM 930 C CA . LEU A 1 120 ? -6.825 -3.079 -1.233 1.00 96.00 120 LEU A CA 1
ATOM 931 C C . LEU A 1 120 ? -8.225 -3.382 -0.692 1.00 96.00 120 LEU A C 1
ATOM 933 O O . LEU A 1 120 ? -8.904 -2.490 -0.194 1.00 96.00 120 LEU A O 1
ATOM 937 N N . LEU A 1 121 ? -8.661 -4.634 -0.814 1.00 94.44 121 LEU A N 1
ATOM 938 C CA . LEU A 1 121 ? -9.999 -5.078 -0.422 1.00 94.44 121 LEU A CA 1
ATOM 939 C C . LEU A 1 121 ? -9.896 -6.290 0.503 1.00 94.44 121 LEU A C 1
ATOM 941 O O . LEU A 1 121 ? -9.177 -7.240 0.199 1.00 94.44 121 LEU A O 1
ATOM 945 N N . VAL A 1 122 ? -10.637 -6.291 1.609 1.00 92.94 122 VAL A N 1
ATOM 946 C CA . VAL A 1 122 ? -10.730 -7.442 2.521 1.00 92.94 122 VAL A CA 1
ATOM 947 C C . VAL A 1 122 ? -12.064 -8.147 2.316 1.00 92.94 122 VAL A C 1
ATOM 949 O O . VAL A 1 122 ? -13.115 -7.513 2.300 1.00 92.94 122 VAL A O 1
ATOM 952 N N . ASN A 1 123 ? -12.021 -9.472 2.183 1.00 89.50 123 ASN A N 1
ATOM 953 C CA . ASN A 1 123 ? -13.207 -10.319 2.159 1.00 89.50 123 ASN A CA 1
ATOM 954 C C . ASN A 1 123 ? -12.975 -11.564 3.028 1.00 89.50 123 ASN A C 1
ATOM 956 O O . ASN A 1 123 ? -12.237 -12.488 2.660 1.00 89.50 123 ASN A O 1
ATOM 960 N N . GLY A 1 124 ? -13.578 -11.575 4.219 1.00 90.19 124 GLY A N 1
ATOM 961 C CA . GLY A 1 124 ? -13.406 -12.639 5.204 1.00 90.19 124 GLY A CA 1
ATOM 962 C C . GLY A 1 124 ? -11.940 -12.814 5.614 1.00 90.19 124 GLY A C 1
ATOM 963 O O . GLY A 1 124 ? -11.346 -11.947 6.242 1.00 90.19 124 GLY A O 1
ATOM 964 N N . LYS A 1 125 ? -11.335 -13.958 5.266 1.00 91.81 125 LYS A N 1
ATOM 965 C CA . LYS A 1 125 ? -9.924 -14.274 5.586 1.00 91.81 125 LYS A CA 1
ATOM 966 C C . LYS A 1 125 ? -8.951 -13.976 4.439 1.00 91.81 125 LYS A C 1
ATOM 968 O O . LYS A 1 125 ? -7.789 -14.393 4.502 1.00 91.81 125 LYS A O 1
ATOM 973 N N . ARG A 1 126 ? -9.416 -13.310 3.382 1.00 93.88 126 ARG A N 1
ATOM 974 C CA . ARG A 1 126 ? -8.637 -13.011 2.178 1.00 93.88 126 ARG A CA 1
ATOM 975 C C . ARG A 1 126 ? -8.494 -11.506 2.010 1.00 93.88 126 ARG A C 1
ATOM 977 O O . ARG A 1 126 ? -9.424 -10.756 2.299 1.00 93.88 126 ARG A O 1
ATOM 984 N N . VAL A 1 127 ? -7.339 -11.090 1.511 1.00 95.19 127 VAL A N 1
ATOM 985 C CA . VAL A 1 127 ? -7.103 -9.722 1.061 1.00 95.19 127 VAL A CA 1
ATOM 986 C C . VAL A 1 127 ? -6.787 -9.753 -0.429 1.00 95.19 127 VAL A C 1
ATOM 988 O O . VAL A 1 127 ? -5.934 -10.522 -0.869 1.00 95.19 127 VAL A O 1
ATOM 991 N N . PHE A 1 128 ? -7.521 -8.975 -1.212 1.00 95.81 128 PHE A N 1
ATOM 992 C CA . PHE A 1 128 ? -7.290 -8.787 -2.635 1.00 95.81 128 PHE A CA 1
ATOM 993 C C . PHE A 1 128 ? -6.589 -7.448 -2.838 1.00 95.81 128 PHE A C 1
ATOM 995 O O . PHE A 1 128 ? -7.095 -6.407 -2.414 1.00 95.81 128 PHE A O 1
ATOM 1002 N N . THR A 1 129 ? -5.415 -7.475 -3.459 1.00 95.88 129 THR A N 1
ATOM 1003 C CA . THR A 1 129 ? -4.566 -6.295 -3.623 1.00 95.88 129 THR A CA 1
ATOM 1004 C C . THR A 1 129 ? -4.106 -6.163 -5.058 1.00 95.88 129 THR A C 1
ATOM 1006 O O . THR A 1 129 ? -3.679 -7.153 -5.641 1.00 95.88 129 THR A O 1
ATOM 1009 N N . CYS A 1 130 ? -4.121 -4.954 -5.612 1.00 96.00 130 CYS A N 1
ATOM 1010 C CA . CYS A 1 130 ? -3.496 -4.659 -6.901 1.00 96.00 130 CYS A CA 1
ATOM 1011 C C . CYS A 1 130 ? -2.526 -3.493 -6.760 1.00 96.00 130 CYS A C 1
ATOM 1013 O O . CYS A 1 130 ? -2.823 -2.502 -6.084 1.00 96.00 130 CYS A O 1
ATOM 1015 N N . GLY A 1 131 ? -1.385 -3.602 -7.428 1.00 95.81 131 GLY A N 1
ATOM 1016 C CA . GLY A 1 131 ? -0.394 -2.541 -7.487 1.00 95.81 131 GLY A CA 1
ATOM 1017 C C . GLY A 1 131 ? 0.136 -2.329 -8.900 1.00 95.81 131 GLY A C 1
ATOM 1018 O O . GLY A 1 131 ? -0.065 -3.166 -9.779 1.00 95.81 131 GLY A O 1
ATOM 1019 N N . THR A 1 132 ? 0.773 -1.181 -9.128 1.00 94.44 132 THR A N 1
ATOM 1020 C CA . THR A 1 132 ? 1.290 -0.771 -10.445 1.00 94.44 132 THR A CA 1
ATOM 1021 C C . THR A 1 132 ? 2.459 -1.615 -10.936 1.00 94.44 132 THR A C 1
ATOM 1023 O O . THR A 1 132 ? 2.660 -1.681 -12.144 1.00 94.44 132 THR A O 1
ATOM 1026 N N . ASN A 1 133 ? 3.231 -2.196 -10.011 1.00 96.25 133 ASN A N 1
ATOM 1027 C CA . ASN A 1 133 ? 4.370 -3.080 -10.252 1.00 96.25 133 ASN A CA 1
ATOM 1028 C C . ASN A 1 133 ? 5.238 -2.634 -11.452 1.00 96.25 133 ASN A C 1
ATOM 1030 O O . ASN A 1 133 ? 5.332 -3.320 -12.464 1.00 96.25 133 ASN A O 1
ATOM 1034 N N . ALA A 1 134 ? 5.808 -1.424 -11.354 1.00 95.06 134 ALA A N 1
ATOM 1035 C CA . ALA A 1 134 ? 6.642 -0.803 -12.391 1.00 95.06 134 ALA A CA 1
ATOM 1036 C C . ALA A 1 134 ? 5.987 -0.740 -13.794 1.00 95.06 134 ALA A C 1
ATOM 1038 O O . ALA A 1 134 ? 6.601 -1.078 -14.802 1.00 95.06 134 ALA A O 1
ATOM 1039 N N . PHE A 1 135 ? 4.728 -0.291 -13.854 1.00 91.19 135 PHE A N 1
ATOM 1040 C CA . PHE A 1 135 ? 3.867 -0.259 -15.054 1.00 91.19 135 PHE A CA 1
ATOM 1041 C C . PHE A 1 135 ? 3.484 -1.633 -15.630 1.00 91.19 135 PHE A C 1
ATOM 1043 O O . PHE A 1 135 ? 2.892 -1.694 -16.708 1.00 91.19 135 PHE A O 1
ATOM 1050 N N . LEU A 1 136 ? 3.748 -2.725 -14.912 1.00 92.62 136 LEU A N 1
ATOM 1051 C CA . LEU A 1 136 ? 3.223 -4.058 -15.201 1.00 92.62 136 LEU A CA 1
ATOM 1052 C C . LEU A 1 136 ? 2.309 -4.489 -14.050 1.00 92.62 136 LEU A C 1
ATOM 1054 O O . LEU A 1 136 ? 2.743 -5.275 -13.209 1.00 92.62 136 LEU A O 1
ATOM 1058 N N . PRO A 1 137 ? 1.071 -3.964 -13.960 1.00 94.38 137 PRO A N 1
ATOM 1059 C CA . PRO A 1 137 ? 0.237 -4.116 -12.781 1.00 94.38 137 PRO A CA 1
ATOM 1060 C C . PRO A 1 137 ? -0.036 -5.581 -12.463 1.00 94.38 137 PRO A C 1
ATOM 1062 O O . PRO A 1 137 ? -0.289 -6.399 -13.345 1.00 94.38 137 PRO A O 1
ATOM 1065 N N . VAL A 1 138 ? -0.023 -5.904 -11.176 1.00 94.56 138 VAL A N 1
ATOM 1066 C CA . VAL A 1 138 ? -0.263 -7.259 -10.673 1.00 94.56 138 VAL A CA 1
ATOM 1067 C C . VAL A 1 138 ? -1.287 -7.186 -9.559 1.00 94.56 138 VAL A C 1
ATOM 1069 O O . VAL A 1 138 ? -1.190 -6.347 -8.660 1.00 94.56 138 VAL A O 1
ATOM 1072 N N . CYS A 1 139 ? -2.240 -8.107 -9.602 1.00 95.44 139 CYS A N 1
ATOM 1073 C CA . CYS A 1 139 ? -3.190 -8.351 -8.537 1.00 95.44 139 CYS A CA 1
ATOM 1074 C C . CYS A 1 139 ? -2.875 -9.673 -7.834 1.00 95.44 139 CYS A C 1
ATOM 1076 O O . CYS A 1 139 ? -2.564 -10.673 -8.481 1.00 95.44 139 CYS A O 1
ATOM 1078 N N . THR A 1 140 ? -2.983 -9.702 -6.509 1.00 96.19 140 THR A N 1
ATOM 1079 C CA . THR A 1 140 ? -2.842 -10.921 -5.712 1.00 96.19 140 THR A CA 1
ATOM 1080 C C . THR A 1 140 ? -3.973 -11.057 -4.712 1.00 96.19 140 THR A C 1
ATOM 1082 O O . THR A 1 140 ? -4.345 -10.083 -4.060 1.00 96.19 140 THR A O 1
ATOM 1085 N N . THR A 1 141 ? -4.458 -12.279 -4.530 1.00 96.06 141 THR A N 1
ATOM 1086 C CA . THR A 1 141 ? -5.250 -12.651 -3.357 1.00 96.06 141 THR A CA 1
ATOM 1087 C C . THR A 1 141 ? -4.307 -13.268 -2.338 1.00 96.06 141 THR A C 1
ATOM 1089 O O . THR A 1 141 ? -3.567 -14.192 -2.672 1.00 96.06 141 THR A O 1
ATOM 1092 N N . ARG A 1 142 ? -4.316 -12.792 -1.095 1.00 96.69 142 ARG A N 1
ATOM 1093 C CA . ARG A 1 142 ? -3.452 -13.294 -0.017 1.00 96.69 142 ARG A CA 1
ATOM 1094 C C . ARG A 1 142 ? -4.257 -13.659 1.218 1.00 96.69 142 ARG A C 1
ATOM 1096 O O . ARG A 1 142 ? -5.376 -13.180 1.410 1.00 96.69 142 ARG A O 1
ATOM 1103 N N . GLN A 1 143 ? -3.693 -14.508 2.070 1.00 95.06 143 GLN A N 1
ATOM 1104 C CA . GLN A 1 143 ? -4.309 -14.827 3.355 1.00 95.06 143 GLN A CA 1
ATOM 1105 C C . GLN A 1 143 ? -4.100 -13.663 4.333 1.00 95.06 143 GLN A C 1
ATOM 1107 O O . GLN A 1 143 ? -2.966 -13.287 4.607 1.00 95.06 143 GLN A O 1
ATOM 1112 N N . ILE A 1 144 ? -5.169 -13.122 4.924 1.00 92.88 144 ILE A N 1
ATOM 1113 C CA . ILE A 1 144 ? -5.043 -11.954 5.816 1.00 92.88 144 ILE A CA 1
ATOM 1114 C C . ILE A 1 144 ? -4.184 -12.247 7.050 1.00 92.88 144 ILE A C 1
ATOM 1116 O O . ILE A 1 144 ? -3.451 -11.386 7.506 1.00 92.88 144 ILE A O 1
ATOM 1120 N N . GLY A 1 145 ? -4.231 -13.484 7.561 1.00 92.25 145 GLY A N 1
ATOM 1121 C CA . GLY A 1 145 ? -3.449 -13.924 8.720 1.00 92.25 145 GLY A CA 1
ATOM 1122 C C . GLY A 1 145 ? -1.945 -14.047 8.460 1.00 92.25 145 GLY A C 1
ATOM 1123 O O . GLY A 1 145 ? -1.178 -14.013 9.418 1.00 92.25 145 GLY A O 1
ATOM 1124 N N . ASN A 1 146 ? -1.529 -14.143 7.197 1.00 94.19 146 ASN A N 1
ATOM 1125 C CA . ASN A 1 146 ? -0.134 -14.085 6.780 1.00 94.19 146 ASN A CA 1
ATOM 1126 C C . ASN A 1 146 ? -0.076 -13.535 5.348 1.00 94.19 146 ASN A C 1
ATOM 1128 O O . ASN A 1 146 ? -0.222 -14.286 4.380 1.00 94.19 146 ASN A O 1
ATOM 1132 N N . MET A 1 147 ? 0.160 -12.229 5.221 1.00 94.56 147 MET A N 1
ATOM 1133 C CA . MET A 1 147 ? 0.162 -11.551 3.921 1.00 94.56 147 MET A CA 1
ATOM 1134 C C . MET A 1 147 ? 1.357 -11.907 3.032 1.00 94.56 147 MET A C 1
ATOM 1136 O O . MET A 1 147 ? 1.364 -11.519 1.867 1.00 94.56 147 MET A O 1
ATOM 1140 N N . SER A 1 148 ? 2.334 -12.674 3.518 1.00 95.56 148 SER A N 1
ATOM 1141 C CA . SER A 1 148 ? 3.383 -13.252 2.671 1.00 95.56 148 SER A CA 1
ATOM 1142 C C . SER A 1 148 ? 2.861 -14.437 1.848 1.00 95.56 148 SER A C 1
ATOM 1144 O O . SER A 1 148 ? 3.429 -14.765 0.810 1.00 95.56 148 SER A O 1
ATOM 1146 N N . ARG A 1 149 ? 1.753 -15.073 2.265 1.00 95.75 149 ARG A N 1
ATOM 1147 C CA . ARG A 1 149 ? 1.156 -16.213 1.557 1.00 95.75 149 ARG A CA 1
ATOM 1148 C C . ARG A 1 149 ? 0.215 -15.741 0.449 1.00 95.75 149 ARG A C 1
ATOM 1150 O O . ARG A 1 149 ? -0.943 -15.392 0.701 1.00 95.75 149 ARG A O 1
ATOM 1157 N N . VAL A 1 150 ? 0.710 -15.783 -0.783 1.00 95.75 150 VAL A N 1
ATOM 1158 C CA . VAL A 1 150 ? -0.083 -15.551 -1.997 1.00 95.75 150 VAL A CA 1
ATOM 1159 C C . VAL A 1 150 ? -0.917 -16.797 -2.300 1.00 95.75 150 VAL A C 1
ATOM 1161 O O . VAL A 1 150 ? -0.391 -17.904 -2.342 1.00 95.75 150 VAL A O 1
ATOM 1164 N N . LEU A 1 151 ? -2.226 -16.611 -2.456 1.00 94.69 151 LEU A N 1
ATOM 1165 C CA . LEU A 1 151 ? -3.182 -17.660 -2.818 1.00 94.69 151 LEU A CA 1
ATOM 1166 C C . LEU A 1 151 ? -3.395 -17.690 -4.330 1.00 94.69 151 LEU A C 1
ATOM 1168 O O . LEU A 1 151 ? -3.334 -18.752 -4.929 1.00 94.69 151 LEU A O 1
ATOM 1172 N N . ASP A 1 152 ? -3.588 -16.514 -4.929 1.00 92.50 152 ASP A N 1
ATOM 1173 C CA . ASP A 1 152 ? -3.821 -16.346 -6.362 1.00 92.50 152 ASP A CA 1
ATOM 1174 C C . ASP A 1 152 ? -3.047 -15.120 -6.860 1.00 92.50 152 ASP A C 1
ATOM 1176 O O . ASP A 1 152 ? -2.942 -14.118 -6.142 1.00 92.50 152 ASP A O 1
ATOM 1180 N N . LYS A 1 153 ? -2.539 -15.172 -8.095 1.00 93.19 153 LYS A N 1
ATOM 1181 C CA . LYS A 1 153 ? -1.876 -14.052 -8.780 1.00 93.19 153 LYS A CA 1
ATOM 1182 C C . LYS A 1 153 ? -2.500 -13.871 -10.160 1.00 93.19 153 LYS A C 1
ATOM 1184 O O . LYS A 1 153 ? -2.651 -14.836 -10.900 1.00 93.19 153 LYS A O 1
ATOM 1189 N N . VAL A 1 154 ? -2.846 -12.635 -10.501 1.00 91.50 154 VAL A N 1
ATOM 1190 C CA . VAL A 1 154 ? -3.417 -12.260 -11.798 1.00 91.50 154 VAL A CA 1
ATOM 1191 C C . VAL A 1 154 ? -2.651 -11.058 -12.331 1.00 91.50 154 VAL A C 1
ATOM 1193 O O . VAL A 1 154 ? -2.472 -10.069 -11.620 1.00 91.50 154 VAL A O 1
ATO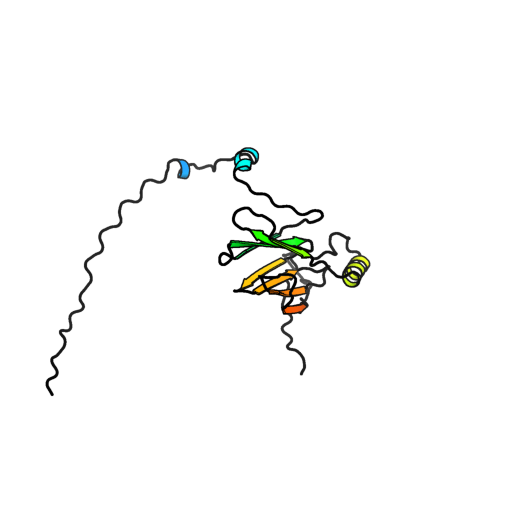M 1196 N N . ASN A 1 155 ? -2.211 -11.127 -13.583 1.00 87.00 155 ASN A N 1
ATOM 1197 C CA . ASN A 1 155 ? -1.610 -9.979 -14.253 1.00 87.00 155 ASN A CA 1
ATOM 1198 C C . ASN A 1 155 ? -2.719 -8.992 -14.643 1.00 87.00 155 ASN A C 1
ATOM 1200 O O . ASN A 1 155 ? -3.753 -9.384 -15.188 1.00 87.00 155 ASN A O 1
ATOM 1204 N N . GLY A 1 156 ? -2.521 -7.718 -14.323 1.00 74.19 156 GLY A N 1
ATOM 1205 C CA . GLY A 1 156 ? -3.388 -6.636 -14.763 1.00 74.19 156 GLY A CA 1
ATOM 1206 C C . GLY A 1 156 ? -3.008 -6.169 -16.166 1.00 74.19 156 GLY A C 1
ATOM 1207 O O . GLY A 1 156 ? -1.859 -6.291 -16.589 1.00 74.19 156 GLY A O 1
ATOM 1208 N N . CYS A 1 157 ? -3.968 -5.588 -16.877 1.00 68.25 157 CYS A N 1
ATOM 1209 C CA . CYS A 1 157 ? -3.716 -4.923 -18.154 1.00 68.25 157 CYS A CA 1
ATOM 1210 C C . CYS A 1 157 ? -3.669 -3.405 -17.951 1.00 68.25 157 CYS A C 1
ATOM 1212 O O . CYS A 1 157 ? -4.508 -2.849 -17.241 1.00 68.25 157 CYS A O 1
ATOM 1214 N N . VAL A 1 158 ? -2.713 -2.733 -18.598 1.00 58.84 158 VAL A N 1
ATOM 1215 C CA . VAL A 1 158 ? -2.701 -1.268 -18.726 1.00 58.84 158 VAL A CA 1
ATOM 1216 C C . VAL A 1 158 ? -3.247 -0.925 -20.103 1.00 58.84 158 VAL A C 1
ATOM 1218 O O . VAL A 1 158 ? -2.639 -1.284 -21.108 1.00 58.84 158 VAL A O 1
ATOM 1221 N N . TYR A 1 159 ? -4.371 -0.216 -20.157 1.00 54.03 159 TYR A N 1
ATOM 1222 C CA . TYR A 1 159 ? -4.870 0.360 -21.403 1.00 54.03 159 TYR A CA 1
ATOM 1223 C C . TYR A 1 159 ? -4.481 1.836 -21.458 1.00 54.03 159 TYR A C 1
ATOM 1225 O O . TYR A 1 159 ? -4.745 2.591 -20.521 1.00 54.03 159 TYR A O 1
ATOM 1233 N N . ALA A 1 160 ? -3.850 2.259 -22.554 1.00 48.44 160 ALA A N 1
ATOM 1234 C CA . ALA A 1 160 ? -3.655 3.676 -22.823 1.00 48.44 160 ALA A CA 1
ATOM 1235 C C . ALA A 1 160 ? -5.020 4.293 -23.167 1.00 48.44 160 ALA A C 1
ATOM 1237 O O . ALA A 1 160 ? -5.642 3.911 -24.157 1.00 48.44 160 ALA A O 1
ATOM 1238 N N . ALA A 1 161 ? -5.504 5.229 -22.348 1.00 47.25 161 ALA A N 1
ATOM 1239 C CA . ALA A 1 161 ? -6.709 5.986 -22.667 1.00 47.25 161 ALA A CA 1
ATOM 1240 C C . ALA A 1 161 ? -6.430 6.854 -23.906 1.00 47.25 161 ALA A C 1
ATOM 1242 O O . ALA A 1 161 ? -5.625 7.783 -23.849 1.00 47.25 161 ALA A O 1
ATOM 1243 N N . THR A 1 162 ? -7.069 6.549 -25.037 1.00 46.47 162 THR A N 1
ATOM 1244 C CA . THR A 1 162 ? -6.801 7.221 -26.319 1.00 46.47 162 THR A CA 1
ATOM 1245 C C . THR A 1 162 ? -7.394 8.629 -26.422 1.00 46.47 162 THR A C 1
ATOM 1247 O O . THR A 1 162 ? -7.048 9.350 -27.353 1.00 46.47 162 THR A O 1
ATOM 1250 N N . ARG A 1 163 ? -8.221 9.093 -25.470 1.00 47.84 163 ARG A N 1
ATOM 1251 C CA . ARG A 1 163 ? -8.577 10.520 -25.332 1.00 47.84 163 ARG A CA 1
ATOM 1252 C C . ARG A 1 163 ? -9.370 10.804 -24.049 1.00 47.84 163 ARG A C 1
ATOM 1254 O O . ARG A 1 163 ? -10.368 10.152 -23.785 1.00 47.84 163 ARG A O 1
ATOM 1261 N N . SER A 1 164 ? -8.971 11.874 -23.358 1.00 50.09 164 SER A N 1
ATOM 1262 C CA . SER A 1 164 ? -9.729 12.671 -22.372 1.00 50.09 164 SER A CA 1
ATOM 1263 C C . SER A 1 164 ? -9.918 12.158 -20.922 1.00 50.09 164 SER A C 1
ATOM 1265 O O . SER A 1 164 ? -10.727 11.288 -20.626 1.00 50.09 164 SER A O 1
ATOM 1267 N N . LEU A 1 165 ? -9.230 12.869 -20.011 1.00 48.81 165 LEU A N 1
ATOM 1268 C CA . LEU A 1 165 ? -9.688 13.362 -18.695 1.00 48.81 165 LEU A CA 1
ATOM 1269 C C . LEU A 1 165 ? -9.603 12.538 -17.393 1.00 48.81 165 LEU A C 1
ATOM 1271 O O . LEU A 1 165 ? -10.077 13.051 -16.384 1.00 48.81 165 LEU A O 1
ATOM 1275 N N . ARG A 1 166 ? -8.876 11.414 -17.299 1.00 48.81 166 ARG A N 1
ATOM 1276 C CA . ARG A 1 166 ? -8.235 11.017 -16.017 1.00 48.81 166 ARG A CA 1
ATOM 1277 C C . ARG A 1 166 ? -6.887 10.335 -16.236 1.00 48.81 166 ARG A C 1
ATOM 1279 O O . ARG A 1 166 ? -6.777 9.391 -17.007 1.00 48.81 166 ARG A O 1
ATOM 1286 N N . ARG A 1 167 ? -5.856 10.826 -15.543 1.00 45.88 167 ARG A N 1
ATOM 1287 C CA . ARG A 1 167 ? -4.483 10.287 -15.547 1.00 45.88 167 ARG A CA 1
ATOM 1288 C C . ARG A 1 167 ? -4.305 9.158 -14.521 1.00 45.88 167 ARG 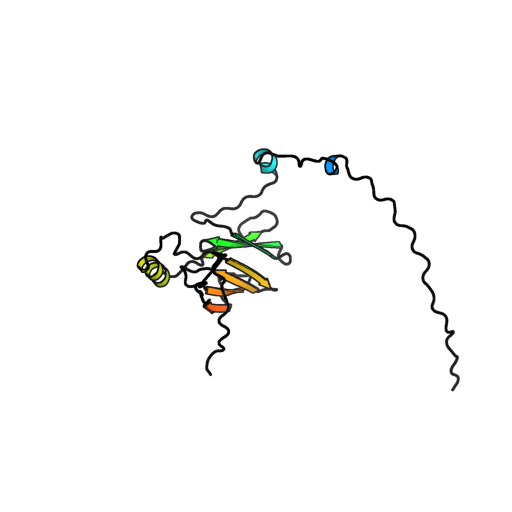A C 1
ATOM 1290 O O . ARG A 1 167 ? -3.236 9.037 -13.937 1.00 45.88 167 ARG A O 1
ATOM 1297 N N . ASP A 1 168 ? -5.332 8.343 -14.302 1.00 45.62 168 ASP A N 1
ATOM 1298 C CA . ASP A 1 168 ? -5.250 7.225 -13.364 1.00 45.62 168 ASP A CA 1
ATOM 1299 C C . ASP A 1 168 ? -5.274 5.910 -14.151 1.00 45.62 168 ASP A C 1
ATOM 1301 O O . ASP A 1 168 ? -6.283 5.605 -14.791 1.00 45.62 168 ASP A O 1
ATOM 1305 N N . PRO A 1 169 ? -4.181 5.125 -14.159 1.00 47.50 169 PRO A N 1
ATOM 1306 C CA . PRO A 1 169 ? -4.199 3.798 -14.753 1.00 47.50 169 PRO A CA 1
ATOM 1307 C C . PRO A 1 169 ? -5.187 2.915 -13.982 1.00 47.50 169 PRO A C 1
ATOM 1309 O O . PRO A 1 169 ? -4.975 2.592 -12.813 1.00 47.50 169 PRO A O 1
ATOM 1312 N N . VAL A 1 170 ? -6.284 2.536 -14.640 1.00 50.69 170 VAL A N 1
ATOM 1313 C CA . VAL A 1 170 ? -7.286 1.618 -14.090 1.00 50.69 170 VAL A CA 1
ATOM 1314 C C . VAL A 1 170 ? -6.787 0.190 -14.293 1.00 50.69 170 VAL A C 1
ATOM 1316 O O . VAL A 1 170 ? -6.559 -0.243 -15.421 1.00 50.69 170 VAL A O 1
ATOM 1319 N N . ILE A 1 171 ? -6.597 -0.539 -13.193 1.00 54.16 171 ILE A N 1
ATOM 1320 C CA . ILE A 1 171 ? -6.194 -1.947 -13.227 1.00 54.16 171 ILE A CA 1
ATOM 1321 C C . ILE A 1 171 ? -7.446 -2.793 -13.479 1.00 54.16 171 ILE A C 1
ATOM 1323 O O . ILE A 1 171 ? -8.306 -2.902 -12.606 1.00 54.16 171 ILE A O 1
ATOM 1327 N N . TYR A 1 172 ? -7.540 -3.408 -14.657 1.00 46.75 172 TYR A N 1
ATOM 1328 C CA . TYR A 1 172 ? -8.580 -4.393 -14.968 1.00 46.75 172 TYR A CA 1
ATOM 1329 C C . TYR A 1 172 ? -8.058 -5.819 -14.755 1.00 46.75 172 TYR A C 1
ATOM 1331 O O . TYR A 1 172 ? -6.888 -6.113 -15.009 1.00 46.75 172 TYR A O 1
ATOM 1339 N N . ARG A 1 173 ? -8.943 -6.719 -14.311 1.00 45.28 173 ARG A N 1
ATOM 1340 C CA . ARG A 1 173 ? -8.705 -8.169 -14.300 1.00 45.28 173 ARG A CA 1
ATOM 1341 C C . ARG A 1 173 ? -8.767 -8.666 -15.746 1.00 45.28 173 ARG A C 1
ATOM 1343 O O . ARG A 1 173 ? -9.778 -8.422 -16.400 1.00 45.28 173 ARG A O 1
ATOM 1350 N N . SER A 1 174 ? -7.737 -9.361 -16.238 1.00 43.66 174 SER A N 1
ATOM 1351 C CA . SER A 1 174 ? -7.861 -10.072 -17.516 1.00 43.66 174 SER A CA 1
ATOM 1352 C C . SER A 1 174 ? -8.979 -11.106 -17.382 1.00 43.66 174 SER A C 1
ATOM 1354 O O . SER A 1 174 ? -8.894 -12.012 -16.553 1.00 43.66 174 SER A O 1
ATOM 1356 N N . THR A 1 175 ? -10.064 -10.929 -18.131 1.00 41.81 175 THR A N 1
ATOM 1357 C CA . THR A 1 175 ? -11.225 -11.827 -18.142 1.00 41.81 175 THR A CA 1
ATOM 1358 C C . THR A 1 175 ? -11.036 -13.021 -19.071 1.00 41.81 175 THR A C 1
ATOM 1360 O O . THR A 1 175 ? -11.979 -13.783 -19.252 1.00 41.81 175 THR A O 1
ATOM 1363 N N . THR A 1 176 ? -9.850 -13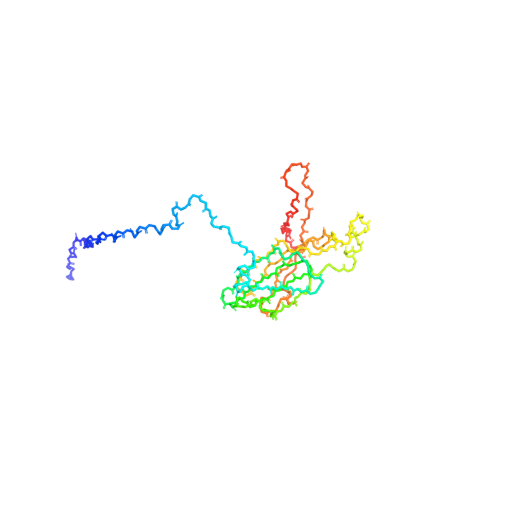.229 -19.648 1.00 38.16 176 THR A N 1
ATOM 1364 C CA . THR A 1 176 ? -9.568 -14.431 -20.442 1.00 38.16 176 THR A CA 1
ATOM 1365 C C . THR A 1 176 ? -9.466 -15.651 -19.519 1.00 38.16 176 THR A C 1
ATOM 1367 O O . THR A 1 176 ? -8.526 -15.703 -18.716 1.00 38.16 176 THR A O 1
ATOM 1370 N N . PRO A 1 177 ? -10.398 -16.623 -19.588 1.00 33.47 177 PRO A N 1
ATOM 1371 C CA . PRO A 1 177 ? -10.233 -17.891 -18.887 1.00 33.47 177 PRO A CA 1
ATOM 1372 C C . PRO A 1 177 ? -9.015 -18.642 -19.459 1.00 33.47 177 PRO A C 1
ATOM 1374 O O . PRO A 1 177 ? -8.659 -18.410 -20.619 1.00 33.47 177 PRO A O 1
ATOM 1377 N N . PRO A 1 178 ? -8.341 -19.496 -18.664 1.00 37.06 178 PRO A N 1
ATOM 1378 C CA . PRO A 1 178 ? -7.224 -20.297 -19.159 1.00 37.06 178 PRO A CA 1
ATOM 1379 C C . PRO A 1 178 ? -7.674 -21.133 -20.371 1.00 37.06 178 PRO A C 1
ATOM 1381 O O . PRO A 1 178 ? -8.783 -21.675 -20.339 1.00 37.06 178 PRO A O 1
ATOM 1384 N N . PRO A 1 179 ? -6.864 -21.227 -21.443 1.00 35.97 179 PRO A N 1
ATOM 1385 C CA . PRO A 1 179 ? -7.099 -22.236 -22.461 1.00 35.97 179 PRO A CA 1
ATOM 1386 C C . PRO A 1 179 ? -6.855 -23.602 -21.807 1.00 35.97 179 PRO A C 1
ATOM 1388 O O . PRO A 1 179 ? -5.914 -23.737 -21.029 1.00 35.97 179 PRO A O 1
ATOM 1391 N N . TRP A 1 180 ? -7.771 -24.529 -22.079 1.00 44.03 180 TRP A N 1
ATOM 1392 C CA . TRP A 1 180 ? -7.823 -25.931 -21.653 1.00 44.03 180 TRP A CA 1
ATOM 1393 C C . TRP A 1 180 ? -6.484 -26.579 -21.287 1.00 44.03 180 TRP A C 1
ATOM 1395 O O . TRP A 1 180 ? -5.542 -26.491 -22.108 1.00 44.03 180 TRP A O 1
#

Radius of gyration: 26.48 Å; chains: 1; bounding box: 81×62×49 Å